Protein AF-A0A831WSS2-F1 (afdb_monomer_lite)

Foldseek 3Di:
DDKDWLVPDDPVRLVLQVVVLVVDPPDDPCSRSVNVVVCCVPVVWTKMWDFDDDPNHTPDIDIDTDDDD

Radius of gyration: 11.77 Å; chains: 1; bounding box: 26×22×28 Å

pLDDT: mean 91.97, std 6.65, range [57.62, 97.44]

Sequence (69 aa):
MILKKLDNLTFEEIEKIEELMNYCEYSTPFHEIKWLKIIQEIFEEEILVILKYNNKHLAFFLPIIAENE

Structure (mmCIF, N/CA/C/O backbone):
data_AF-A0A831WSS2-F1
#
_entry.id   AF-A0A831WSS2-F1
#
loop_
_atom_site.group_PDB
_atom_site.id
_atom_site.type_symbol
_atom_site.label_atom_id
_atom_site.label_alt_id
_atom_site.label_comp_id
_atom_site.label_asym_id
_atom_site.label_entity_id
_atom_site.label_seq_id
_atom_site.pdbx_PDB_ins_code
_atom_site.Cartn_x
_atom_site.Cartn_y
_atom_site.Cartn_z
_atom_site.occupancy
_atom_site.B_iso_or_equiv
_atom_site.auth_seq_id
_at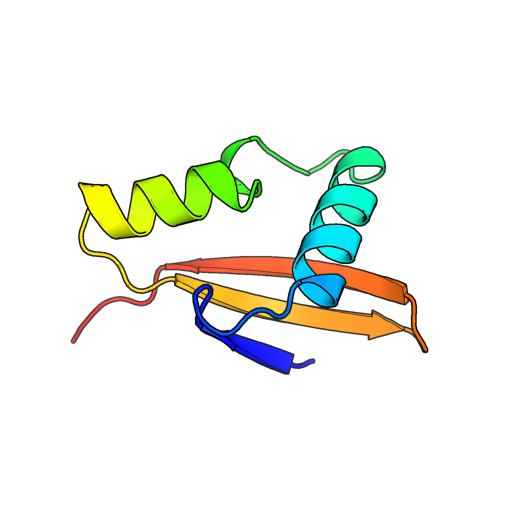om_site.auth_comp_id
_atom_site.auth_asym_id
_atom_site.auth_atom_id
_atom_site.pdbx_PDB_model_num
ATOM 1 N N . MET A 1 1 ? 1.561 -12.780 -6.696 1.00 88.88 1 MET A N 1
ATOM 2 C CA . MET A 1 1 ? 0.832 -11.781 -5.887 1.00 88.88 1 MET A CA 1
ATOM 3 C C . MET A 1 1 ? 1.279 -11.948 -4.456 1.00 88.88 1 MET A C 1
ATOM 5 O O . MET A 1 1 ? 1.515 -13.079 -4.052 1.00 88.88 1 MET A O 1
ATOM 9 N N . ILE A 1 2 ? 1.446 -10.845 -3.743 1.00 95.56 2 ILE A N 1
ATOM 10 C CA . ILE A 1 2 ? 1.912 -10.799 -2.360 1.00 95.56 2 ILE A CA 1
ATOM 11 C C . ILE A 1 2 ? 0.838 -10.058 -1.565 1.00 95.56 2 ILE A C 1
ATOM 13 O O . ILE A 1 2 ? 0.402 -8.996 -2.001 1.00 95.56 2 ILE A O 1
ATOM 17 N N . LEU A 1 3 ? 0.408 -10.628 -0.441 1.00 96.56 3 LEU A N 1
ATOM 18 C CA . LEU A 1 3 ? -0.494 -9.989 0.514 1.00 96.56 3 LEU A CA 1
ATOM 19 C C . LEU A 1 3 ? 0.326 -9.556 1.731 1.00 96.56 3 LEU A C 1
ATOM 21 O O . LEU A 1 3 ? 1.096 -10.359 2.262 1.00 96.56 3 LEU A O 1
ATOM 25 N N . LYS A 1 4 ? 0.178 -8.303 2.157 1.00 96.81 4 LYS A N 1
ATOM 26 C CA . LYS A 1 4 ? 0.860 -7.741 3.331 1.00 96.81 4 LYS A CA 1
ATOM 27 C C . LYS A 1 4 ? -0.097 -6.881 4.142 1.00 96.81 4 LYS A C 1
ATOM 29 O O . LYS A 1 4 ? -1.029 -6.323 3.579 1.00 96.81 4 LYS A O 1
ATOM 34 N N . LYS A 1 5 ? 0.169 -6.729 5.441 1.00 96.88 5 LYS A N 1
ATOM 35 C CA . LYS A 1 5 ? -0.386 -5.605 6.208 1.00 96.88 5 LYS A CA 1
ATOM 36 C C . LYS A 1 5 ? 0.254 -4.311 5.717 1.00 96.88 5 LYS A C 1
ATOM 38 O O . LYS A 1 5 ? 1.443 -4.325 5.386 1.00 96.88 5 LYS A O 1
ATOM 43 N N . LEU A 1 6 ? -0.504 -3.220 5.693 1.00 96.88 6 LEU A N 1
ATOM 44 C CA . LEU A 1 6 ? -0.006 -1.905 5.287 1.00 96.88 6 LEU A CA 1
ATOM 45 C C . LEU A 1 6 ? 1.236 -1.493 6.095 1.00 96.88 6 LEU A C 1
ATOM 47 O O . LEU A 1 6 ? 2.226 -1.044 5.520 1.00 96.88 6 LEU A O 1
ATOM 51 N N . ASP A 1 7 ? 1.225 -1.765 7.401 1.00 95.94 7 ASP A N 1
ATOM 52 C CA . ASP A 1 7 ? 2.333 -1.477 8.324 1.00 95.94 7 ASP A CA 1
ATOM 53 C C . ASP A 1 7 ? 3.608 -2.292 8.058 1.00 95.94 7 ASP A C 1
ATOM 55 O O . ASP A 1 7 ? 4.691 -1.925 8.508 1.00 95.94 7 ASP A O 1
ATOM 59 N N . ASN A 1 8 ? 3.500 -3.380 7.292 1.00 97.44 8 ASN A N 1
ATOM 60 C CA . ASN A 1 8 ? 4.619 -4.258 6.951 1.00 97.44 8 ASN A CA 1
ATOM 61 C C . ASN A 1 8 ? 5.232 -3.944 5.575 1.00 97.44 8 ASN A C 1
ATOM 63 O O . ASN A 1 8 ? 6.055 -4.725 5.080 1.00 97.44 8 ASN A O 1
ATOM 67 N N . LEU A 1 9 ? 4.825 -2.849 4.926 1.00 97.25 9 LEU A N 1
ATOM 68 C CA . LEU A 1 9 ? 5.462 -2.397 3.693 1.00 97.25 9 LEU A CA 1
ATOM 69 C C . LEU A 1 9 ? 6.870 -1.873 3.967 1.00 97.25 9 LEU A C 1
ATOM 71 O O . LEU A 1 9 ? 7.103 -1.102 4.899 1.00 97.25 9 LEU A O 1
ATOM 75 N N . THR A 1 10 ? 7.819 -2.265 3.121 1.00 96.81 10 THR A N 1
ATOM 76 C CA . THR A 1 10 ? 9.159 -1.677 3.158 1.00 96.81 10 THR A CA 1
ATOM 77 C C . THR A 1 10 ? 9.157 -0.289 2.520 1.00 96.81 10 THR A C 1
ATOM 79 O O . THR A 1 10 ? 8.270 0.060 1.741 1.00 96.81 10 THR A O 1
ATOM 82 N N . PHE A 1 11 ? 10.197 0.497 2.803 1.00 96.38 11 PHE A N 1
ATOM 83 C CA . PHE A 1 11 ? 10.391 1.800 2.166 1.00 96.38 11 PHE A CA 1
ATOM 84 C C . PHE A 1 11 ? 10.421 1.702 0.627 1.00 96.38 11 PHE A C 1
ATOM 86 O O . PHE A 1 11 ? 9.721 2.450 -0.044 1.00 96.38 11 PHE A O 1
ATOM 93 N N . GLU A 1 12 ? 11.133 0.713 0.073 1.00 95.62 12 GLU A N 1
ATOM 94 C CA . GLU A 1 12 ? 11.184 0.471 -1.380 1.00 95.62 12 GLU A CA 1
ATOM 95 C C . GLU A 1 12 ? 9.798 0.141 -1.966 1.00 95.62 12 GLU A C 1
ATOM 97 O O . GLU A 1 12 ? 9.483 0.505 -3.098 1.00 95.62 12 GLU A O 1
ATOM 102 N N . GLU A 1 13 ? 8.952 -0.573 -1.221 1.00 95.94 13 GLU A N 1
ATOM 103 C CA . GLU A 1 13 ? 7.595 -0.885 -1.675 1.00 95.94 13 GLU A CA 1
ATOM 104 C C . GLU A 1 13 ? 6.706 0.356 -1.693 1.00 95.94 13 GLU A C 1
ATOM 106 O O . GLU A 1 13 ? 5.944 0.526 -2.643 1.00 95.94 13 GLU A O 1
ATOM 111 N N . ILE A 1 14 ? 6.839 1.231 -0.692 1.00 96.19 14 ILE A N 1
ATOM 112 C CA . ILE A 1 14 ? 6.127 2.513 -0.630 1.00 96.19 14 ILE A CA 1
ATOM 113 C C . ILE A 1 14 ? 6.508 3.388 -1.829 1.00 96.19 14 ILE A C 1
ATOM 115 O O . ILE A 1 14 ? 5.613 3.838 -2.540 1.00 96.19 14 ILE A O 1
ATOM 119 N N . GLU A 1 15 ? 7.803 3.545 -2.120 1.00 95.38 15 GLU A N 1
ATOM 120 C CA . GLU A 1 15 ? 8.267 4.329 -3.277 1.00 95.38 15 GLU A CA 1
ATOM 121 C C . GLU A 1 15 ? 7.687 3.802 -4.600 1.00 95.38 15 GLU A C 1
ATOM 123 O O . GLU A 1 15 ? 7.216 4.575 -5.432 1.00 95.38 15 GLU A O 1
ATOM 128 N N . LYS A 1 16 ? 7.646 2.476 -4.788 1.00 94.69 16 LYS A N 1
ATOM 129 C CA . LYS A 1 16 ? 7.063 1.865 -5.996 1.00 94.69 16 LYS A CA 1
ATOM 130 C C . LYS A 1 16 ? 5.551 2.052 -6.099 1.00 94.69 16 LYS A C 1
ATOM 132 O O . LYS A 1 16 ? 5.029 2.110 -7.211 1.00 94.69 16 LYS A O 1
ATOM 137 N N . ILE A 1 17 ? 4.837 2.096 -4.974 1.00 95.00 17 ILE A N 1
ATOM 138 C CA . ILE A 1 17 ? 3.395 2.384 -4.952 1.00 95.00 17 ILE A CA 1
ATOM 139 C C . ILE A 1 17 ? 3.160 3.839 -5.357 1.00 95.00 17 ILE A C 1
ATOM 141 O O . ILE A 1 17 ? 2.327 4.093 -6.224 1.00 95.00 17 ILE A O 1
ATOM 145 N N . GLU A 1 18 ? 3.922 4.776 -4.792 1.00 92.62 18 GLU A N 1
ATOM 146 C CA . GLU A 1 18 ? 3.854 6.197 -5.151 1.00 92.62 18 GLU A CA 1
ATOM 147 C C . GLU A 1 1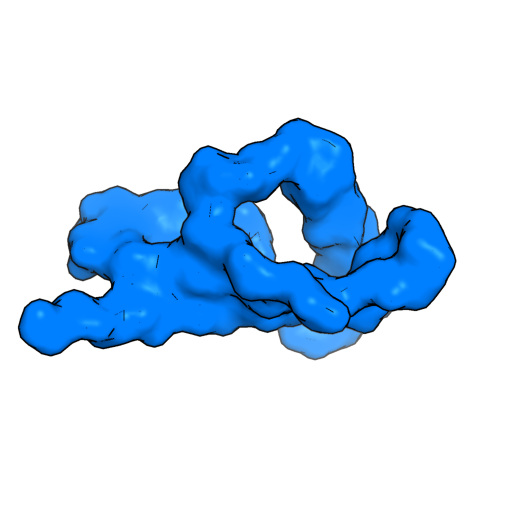8 ? 4.177 6.430 -6.631 1.00 92.62 18 GLU A C 1
ATOM 149 O O . GLU A 1 18 ? 3.452 7.151 -7.316 1.00 92.62 18 GLU A O 1
ATOM 154 N N . GLU A 1 19 ? 5.196 5.749 -7.160 1.00 92.50 19 GLU A N 1
ATOM 155 C CA . GLU A 1 19 ? 5.501 5.755 -8.591 1.00 92.50 19 GLU A CA 1
ATOM 156 C C . GLU A 1 19 ? 4.323 5.222 -9.420 1.00 92.50 19 GLU A C 1
ATOM 158 O O . GLU A 1 19 ? 3.895 5.883 -10.364 1.00 92.50 19 GLU A O 1
ATOM 163 N N . LEU A 1 20 ? 3.765 4.059 -9.062 1.00 92.50 20 LEU A N 1
ATOM 164 C CA . LEU A 1 20 ? 2.642 3.451 -9.781 1.00 92.50 20 LEU A CA 1
ATOM 165 C C . LEU A 1 20 ? 1.411 4.370 -9.818 1.00 92.50 20 LEU A C 1
ATOM 167 O O . LEU A 1 20 ? 0.749 4.454 -10.854 1.00 92.50 20 LEU A O 1
ATOM 171 N N . MET A 1 21 ? 1.105 5.068 -8.721 1.00 90.62 21 MET A N 1
ATOM 172 C CA . MET A 1 21 ? -0.031 5.995 -8.661 1.00 90.62 21 MET A CA 1
ATOM 173 C C . MET A 1 21 ? 0.103 7.147 -9.661 1.00 90.62 21 MET A C 1
ATOM 175 O O . MET A 1 21 ? -0.882 7.488 -10.308 1.00 90.62 21 MET A O 1
ATOM 179 N N . ASN A 1 22 ? 1.313 7.680 -9.869 1.00 86.94 22 ASN A N 1
ATOM 180 C CA . ASN A 1 22 ? 1.543 8.782 -10.814 1.00 86.94 22 ASN A CA 1
ATOM 181 C C . ASN A 1 22 ? 1.186 8.432 -12.269 1.00 86.94 22 ASN A C 1
ATOM 183 O O . ASN A 1 22 ? 0.931 9.331 -13.069 1.00 86.94 22 ASN A O 1
ATOM 187 N N . TYR A 1 23 ? 1.167 7.143 -12.620 1.00 86.62 23 TYR A N 1
ATOM 188 C CA . TYR A 1 23 ? 0.863 6.667 -13.973 1.00 86.62 23 TYR A CA 1
ATOM 189 C C . TYR A 1 23 ? -0.483 5.937 -14.076 1.00 86.62 23 TYR A C 1
ATOM 191 O O . TYR A 1 23 ? -0.887 5.542 -15.170 1.00 86.62 23 TYR A O 1
ATOM 199 N N . CYS A 1 24 ? -1.181 5.726 -12.957 1.00 86.25 24 CYS A N 1
ATOM 200 C CA . CYS A 1 24 ? -2.439 4.991 -12.924 1.00 86.25 24 CYS A CA 1
ATOM 201 C C . CYS A 1 24 ? -3.630 5.956 -12.982 1.00 86.25 24 CYS A C 1
ATOM 203 O O . CYS A 1 24 ? -3.969 6.588 -11.982 1.00 86.25 24 CYS A O 1
ATOM 205 N N . GLU A 1 25 ? -4.316 6.015 -14.127 1.00 85.06 25 GLU A N 1
ATOM 206 C CA . GLU A 1 25 ? -5.500 6.874 -14.333 1.00 85.06 25 GLU A CA 1
ATOM 207 C C . GLU A 1 25 ? -6.654 6.571 -13.361 1.00 85.06 25 GLU A C 1
ATOM 209 O O . GLU A 1 25 ? -7.475 7.439 -13.080 1.00 85.06 25 GLU A O 1
ATOM 214 N N . TYR A 1 26 ? -6.713 5.343 -12.839 1.00 84.12 26 TYR A N 1
ATOM 215 C CA . TYR A 1 26 ? -7.743 4.888 -11.899 1.00 84.12 26 TYR A CA 1
ATOM 216 C C . TYR A 1 26 ? -7.324 5.010 -10.432 1.00 84.12 26 TYR A C 1
ATOM 218 O O . TYR A 1 26 ? -8.070 4.589 -9.545 1.00 84.12 26 TYR A O 1
ATOM 226 N N . SER A 1 27 ? -6.132 5.547 -10.156 1.00 85.81 27 SER A N 1
ATOM 227 C CA . SER A 1 27 ? -5.739 5.837 -8.783 1.00 85.81 27 SER A CA 1
ATOM 228 C C . SER A 1 27 ? -6.638 6.930 -8.205 1.00 85.81 27 SER A C 1
ATOM 230 O O . SER A 1 27 ? -7.061 7.868 -8.879 1.00 85.81 27 SER A O 1
ATOM 232 N N . THR A 1 28 ? -6.966 6.781 -6.929 1.00 87.31 28 THR A N 1
ATOM 233 C CA . THR A 1 28 ? -7.712 7.782 -6.165 1.00 87.31 28 THR A CA 1
ATOM 234 C C . THR A 1 28 ? -6.866 8.213 -4.973 1.00 87.31 28 THR A C 1
ATOM 236 O O . THR A 1 28 ? -5.994 7.446 -4.563 1.00 87.31 28 THR A O 1
ATOM 239 N N . PRO A 1 29 ? -7.139 9.373 -4.350 1.00 85.88 29 PRO A N 1
ATOM 240 C CA . PRO A 1 29 ? -6.418 9.795 -3.148 1.00 85.88 29 PRO A CA 1
ATOM 241 C C . PRO A 1 29 ? -6.431 8.740 -2.030 1.00 85.88 29 PRO A C 1
ATOM 243 O O . PRO A 1 29 ? -5.466 8.607 -1.290 1.00 85.88 29 PRO A O 1
ATOM 246 N N . PHE A 1 30 ? -7.478 7.910 -1.952 1.00 86.44 30 PHE A N 1
ATOM 247 C CA . PHE A 1 30 ? -7.573 6.813 -0.981 1.00 86.44 30 PHE A CA 1
ATOM 248 C C . PHE A 1 30 ? -6.588 5.661 -1.222 1.00 86.44 30 PHE A C 1
ATOM 250 O O . PHE A 1 30 ? -6.468 4.791 -0.370 1.00 86.44 30 PHE A O 1
ATOM 257 N N . HIS A 1 31 ? -5.878 5.638 -2.350 1.00 91.12 31 HIS A N 1
ATOM 258 C CA . HIS A 1 31 ? -4.785 4.697 -2.590 1.00 91.12 31 HIS A CA 1
ATOM 259 C C . HIS A 1 31 ? -3.447 5.203 -2.035 1.00 91.12 31 HIS A C 1
ATOM 261 O O . HIS A 1 31 ? -2.515 4.412 -1.894 1.00 91.12 31 HIS A O 1
ATOM 267 N N . GLU A 1 32 ? -3.327 6.492 -1.700 1.00 93.25 32 GLU A N 1
ATOM 268 C CA . GLU A 1 32 ? -2.090 7.020 -1.135 1.00 93.25 32 GLU A CA 1
ATOM 269 C C . GLU A 1 32 ? -1.815 6.384 0.230 1.00 93.25 32 GLU A C 1
ATOM 271 O O . GLU A 1 32 ? -2.679 6.354 1.109 1.00 93.25 32 GLU A O 1
ATOM 276 N N . ILE A 1 33 ? -0.570 5.955 0.453 1.00 95.12 33 ILE A N 1
ATOM 277 C CA . ILE A 1 33 ? -0.142 5.347 1.723 1.00 95.12 33 ILE A CA 1
ATOM 278 C C . ILE A 1 33 ? -0.457 6.257 2.915 1.00 95.12 33 ILE A C 1
ATOM 280 O O . ILE A 1 33 ? -0.863 5.779 3.973 1.00 95.12 33 ILE A O 1
ATOM 284 N N . LYS A 1 34 ? -0.325 7.578 2.740 1.00 94.31 34 LYS A N 1
ATOM 285 C CA . LYS A 1 34 ? -0.698 8.566 3.756 1.00 94.31 34 LYS A CA 1
ATOM 286 C C . LYS A 1 34 ? -2.178 8.468 4.138 1.00 94.31 34 LYS A C 1
ATOM 288 O O . LYS A 1 34 ? -2.488 8.453 5.325 1.00 94.31 34 LYS A O 1
ATOM 293 N N . TRP A 1 35 ? -3.076 8.410 3.158 1.00 95.00 35 TRP A N 1
ATOM 294 C CA . TRP A 1 35 ? -4.515 8.311 3.406 1.00 95.00 35 TRP A CA 1
ATOM 295 C C . TRP A 1 35 ? -4.897 6.973 4.020 1.00 95.00 35 TRP A C 1
ATOM 297 O O . TRP A 1 35 ? -5.699 6.938 4.947 1.00 95.00 35 TRP A O 1
ATOM 307 N N . LEU A 1 36 ? -4.278 5.887 3.567 1.00 95.31 36 LEU A N 1
ATOM 308 C CA . LEU A 1 36 ? -4.516 4.566 4.133 1.00 95.31 36 LEU A CA 1
ATOM 309 C C . LEU A 1 36 ? -4.103 4.493 5.614 1.00 95.31 36 LEU A C 1
ATOM 311 O O . LEU A 1 36 ? -4.855 3.972 6.429 1.00 95.31 36 LEU A O 1
ATOM 315 N N . LYS A 1 37 ? -2.974 5.102 5.998 1.00 95.12 37 LYS A N 1
ATOM 316 C CA . LYS A 1 37 ? -2.576 5.211 7.414 1.00 95.12 37 LYS A CA 1
ATOM 317 C C . LYS A 1 37 ? -3.569 6.019 8.250 1.00 95.12 37 LYS A C 1
ATOM 319 O O . LYS A 1 37 ? -3.886 5.624 9.364 1.00 95.12 37 LYS A O 1
ATOM 324 N N . ILE A 1 38 ? -4.090 7.118 7.700 1.00 95.25 38 ILE A N 1
ATOM 325 C CA . ILE A 1 38 ? -5.145 7.907 8.355 1.00 95.25 38 ILE A CA 1
ATOM 326 C C . ILE A 1 38 ? -6.396 7.047 8.572 1.00 95.25 38 ILE A C 1
ATOM 328 O O . ILE A 1 38 ? -7.020 7.149 9.622 1.00 95.25 38 ILE A O 1
ATOM 332 N N . ILE A 1 39 ? -6.756 6.192 7.610 1.00 92.75 39 ILE A N 1
ATOM 333 C CA . ILE A 1 39 ? -7.901 5.289 7.754 1.00 92.75 39 ILE A CA 1
ATOM 334 C C . ILE A 1 39 ? -7.667 4.285 8.890 1.00 92.75 39 ILE A C 1
ATOM 336 O O . ILE A 1 39 ? -8.544 4.149 9.739 1.00 92.75 39 ILE A O 1
ATOM 340 N N . GLN A 1 40 ? -6.490 3.644 8.951 1.00 93.88 40 GLN A N 1
ATOM 341 C CA . GLN A 1 40 ? -6.150 2.735 10.056 1.00 93.88 40 GLN A CA 1
ATOM 342 C C . GLN A 1 40 ? -6.255 3.426 11.423 1.00 93.88 40 GLN A C 1
ATOM 344 O O . GLN A 1 40 ? -6.765 2.841 12.370 1.00 93.88 40 GLN A O 1
ATOM 349 N N . GLU A 1 41 ? -5.781 4.670 11.529 1.00 94.69 41 GLU A N 1
ATOM 350 C CA . GLU A 1 41 ? -5.757 5.407 12.797 1.00 94.69 41 GLU A CA 1
ATOM 351 C C . GLU A 1 41 ? -7.142 5.919 13.217 1.00 94.69 41 GLU A C 1
ATOM 353 O O . GLU A 1 41 ? -7.521 5.779 14.375 1.00 94.69 41 GLU A O 1
ATOM 358 N N . ILE A 1 42 ? -7.902 6.519 12.296 1.00 95.38 42 ILE A N 1
ATOM 359 C CA . ILE A 1 42 ? -9.188 7.159 12.618 1.00 95.38 42 ILE A CA 1
ATOM 360 C C . ILE A 1 42 ? -10.300 6.132 12.816 1.00 95.38 42 ILE A C 1
ATOM 362 O O . ILE A 1 42 ? -11.168 6.333 13.664 1.00 95.38 42 ILE A O 1
ATOM 366 N N . PHE A 1 43 ? -10.310 5.080 12.000 1.00 92.38 43 PHE A N 1
ATOM 367 C CA . PHE A 1 43 ? -11.391 4.096 11.987 1.00 92.38 43 PHE A CA 1
ATOM 368 C C . PHE A 1 43 ? -11.012 2.787 12.688 1.00 92.38 43 PHE A C 1
ATOM 370 O O . PHE A 1 43 ? -11.841 1.891 12.750 1.00 92.38 43 PHE A O 1
ATOM 377 N N . GLU A 1 44 ? -9.793 2.689 13.232 1.00 91.94 44 GLU A N 1
ATOM 378 C CA . GLU A 1 44 ? -9.280 1.485 13.907 1.00 91.94 44 GLU A CA 1
ATOM 379 C C . GLU A 1 44 ? -9.301 0.234 13.003 1.00 91.94 44 GLU A C 1
ATOM 381 O O . GLU A 1 44 ? -9.493 -0.894 13.456 1.00 91.94 44 GLU A O 1
ATOM 386 N N . GLU A 1 45 ? -9.083 0.441 11.702 1.00 92.56 45 GLU A N 1
ATOM 387 C CA . GLU A 1 45 ? -9.178 -0.598 10.675 1.00 92.56 45 GLU A CA 1
ATOM 388 C C . GLU A 1 45 ? -7.835 -1.291 10.407 1.00 92.56 45 GLU A C 1
ATOM 390 O O . GLU A 1 45 ? -6.773 -0.658 10.372 1.00 92.56 45 GLU A O 1
ATOM 395 N N . GLU A 1 46 ? -7.872 -2.592 10.107 1.00 94.81 46 GLU A N 1
ATOM 396 C CA . GLU A 1 46 ? -6.711 -3.294 9.557 1.00 94.81 46 GLU A CA 1
ATOM 397 C C . GLU A 1 46 ? -6.711 -3.188 8.028 1.00 94.81 46 GLU A C 1
ATOM 399 O O . GLU A 1 46 ? -7.622 -3.663 7.354 1.00 94.81 46 GLU A O 1
ATOM 404 N N . ILE A 1 47 ? -5.660 -2.597 7.450 1.00 95.94 47 ILE A N 1
ATOM 405 C CA . ILE A 1 47 ? -5.517 -2.525 5.993 1.00 95.94 47 ILE A CA 1
ATOM 406 C C . ILE A 1 47 ? -4.521 -3.573 5.513 1.00 95.94 47 ILE A C 1
ATOM 408 O O . ILE A 1 47 ? -3.339 -3.575 5.871 1.00 95.94 47 ILE A O 1
ATOM 412 N N . LEU A 1 48 ? -5.002 -4.434 4.626 1.00 96.44 48 LEU A N 1
ATOM 413 C CA . LEU A 1 48 ? -4.197 -5.350 3.841 1.00 96.44 48 LEU A CA 1
ATOM 414 C C . LEU A 1 48 ? -3.950 -4.762 2.454 1.00 96.44 48 LEU A C 1
ATOM 416 O O . LEU A 1 48 ? -4.777 -4.051 1.896 1.00 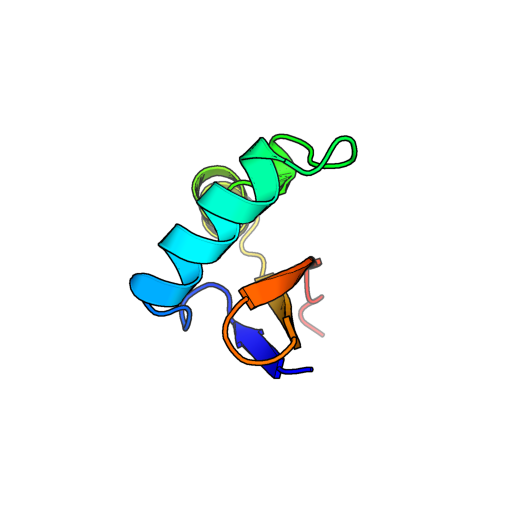96.44 48 LEU A O 1
ATOM 420 N N . VAL A 1 49 ? -2.808 -5.079 1.862 1.00 96.44 49 VAL A N 1
ATOM 421 C CA . VAL A 1 49 ? -2.441 -4.628 0.521 1.00 96.44 49 VAL A CA 1
ATOM 422 C C . VAL A 1 49 ? -2.033 -5.811 -0.341 1.00 96.44 49 VAL A C 1
ATOM 424 O O . VAL A 1 49 ? -1.223 -6.655 0.056 1.00 96.44 49 VAL A O 1
ATOM 427 N N . ILE A 1 50 ? -2.600 -5.869 -1.544 1.00 96.62 50 ILE A N 1
ATOM 428 C CA . ILE A 1 50 ? -2.222 -6.820 -2.584 1.00 96.62 50 ILE A CA 1
ATO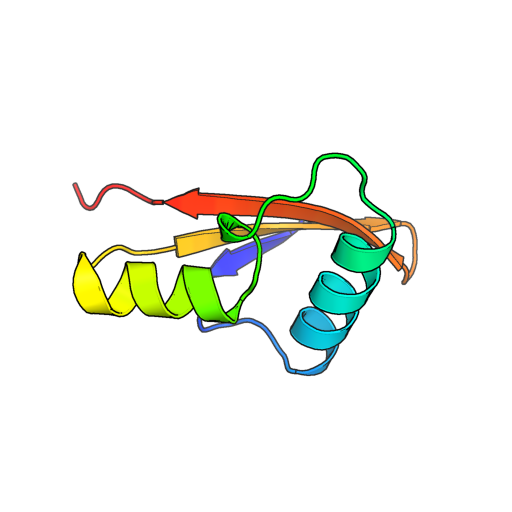M 429 C C . ILE A 1 50 ? -1.235 -6.143 -3.524 1.00 96.62 50 ILE A C 1
ATOM 431 O O . ILE A 1 50 ? -1.561 -5.162 -4.191 1.00 96.62 50 ILE A O 1
ATOM 435 N N . LEU A 1 51 ? -0.046 -6.729 -3.634 1.00 96.12 51 LEU A N 1
ATOM 436 C CA . LEU A 1 51 ? 1.005 -6.311 -4.553 1.00 96.12 51 LEU A CA 1
ATOM 437 C C . LEU A 1 51 ? 1.194 -7.361 -5.648 1.00 96.12 51 LEU A C 1
ATOM 439 O O . LEU A 1 51 ? 1.326 -8.566 -5.385 1.00 96.12 51 LEU A O 1
ATOM 443 N N . LYS A 1 52 ? 1.265 -6.922 -6.904 1.00 96.19 52 LYS A N 1
ATOM 444 C CA . LYS A 1 52 ? 1.703 -7.771 -8.019 1.00 96.19 52 LYS A CA 1
ATOM 445 C C . LYS A 1 52 ? 2.904 -7.137 -8.691 1.00 96.19 52 LYS A C 1
ATOM 447 O O . LYS A 1 52 ? 2.811 -6.037 -9.225 1.00 96.19 52 LYS A O 1
ATOM 452 N N . TYR A 1 53 ? 4.001 -7.880 -8.726 1.00 94.69 53 TYR A N 1
ATOM 453 C CA . TYR A 1 53 ? 5.195 -7.496 -9.462 1.00 94.69 53 TYR A CA 1
ATOM 454 C C . TYR A 1 53 ? 5.255 -8.234 -10.796 1.00 94.69 53 TYR A C 1
ATOM 456 O 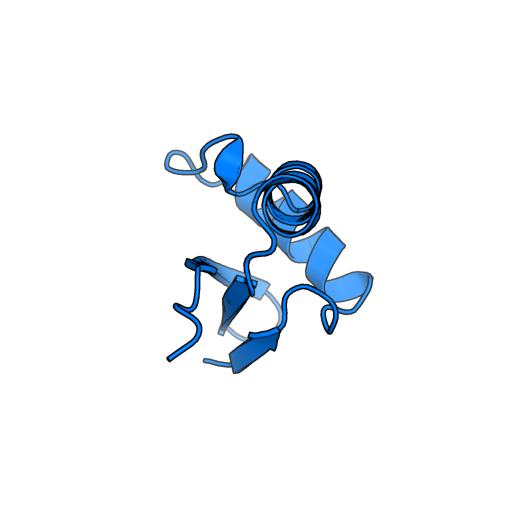O . TYR A 1 53 ? 5.011 -9.440 -10.852 1.00 94.69 53 TYR A O 1
A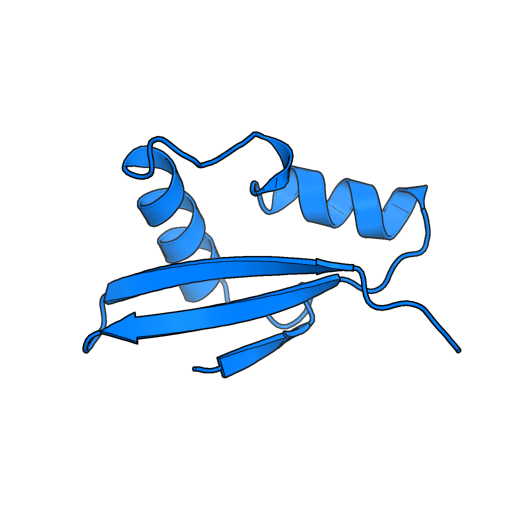TOM 464 N N . ASN A 1 54 ? 5.627 -7.510 -11.848 1.00 93.69 54 ASN A N 1
ATOM 465 C CA . ASN A 1 54 ? 6.090 -8.074 -13.107 1.00 93.69 54 ASN A CA 1
ATOM 466 C C . ASN A 1 54 ? 7.607 -7.854 -13.161 1.00 93.69 54 ASN A C 1
ATOM 468 O O . ASN A 1 54 ? 8.079 -6.727 -13.325 1.00 93.69 54 ASN A O 1
ATOM 472 N N . ASN A 1 55 ? 8.380 -8.926 -12.975 1.00 88.19 55 ASN A N 1
ATOM 473 C CA . ASN A 1 55 ? 9.818 -8.864 -12.700 1.00 88.19 55 ASN A CA 1
ATOM 474 C C . ASN A 1 55 ? 10.114 -8.030 -11.437 1.00 88.19 55 ASN A C 1
ATOM 476 O O . ASN A 1 55 ? 9.912 -8.514 -10.328 1.00 88.19 55 ASN A O 1
ATOM 480 N N . LYS A 1 56 ? 10.571 -6.780 -11.603 1.00 87.19 56 LYS A N 1
ATOM 481 C CA . LYS A 1 56 ? 10.885 -5.834 -10.516 1.00 87.19 56 LYS A CA 1
ATOM 482 C C . LYS A 1 56 ? 9.941 -4.629 -10.451 1.00 87.19 56 LYS A C 1
ATOM 484 O O . LYS A 1 56 ? 10.022 -3.861 -9.493 1.00 87.19 56 LYS A O 1
ATOM 489 N N . HIS A 1 57 ? 9.058 -4.481 -11.437 1.00 89.62 57 HIS A N 1
ATOM 490 C CA . HIS A 1 57 ? 8.107 -3.378 -11.514 1.00 89.62 57 HIS A CA 1
ATOM 491 C C . HIS A 1 57 ? 6.821 -3.753 -10.793 1.00 89.62 57 HIS A C 1
ATOM 493 O O . HIS A 1 57 ? 6.275 -4.838 -11.022 1.00 89.62 57 HIS A O 1
ATOM 499 N N . LEU A 1 58 ? 6.340 -2.866 -9.925 1.00 93.56 58 LEU A N 1
ATOM 500 C CA . LEU A 1 58 ? 5.024 -3.015 -9.324 1.00 93.56 58 LEU A CA 1
ATOM 501 C C . LEU A 1 58 ? 3.979 -2.732 -10.407 1.00 93.56 58 LEU A C 1
ATOM 503 O O . LEU A 1 58 ? 3.892 -1.627 -10.925 1.00 93.56 58 LEU A O 1
ATOM 507 N N . ALA A 1 59 ? 3.230 -3.759 -10.786 1.00 92.94 59 ALA A N 1
ATOM 508 C CA . ALA A 1 59 ? 2.239 -3.693 -11.855 1.00 92.94 59 ALA A CA 1
ATOM 509 C C . ALA A 1 59 ? 0.811 -3.511 -11.325 1.00 92.94 59 ALA A C 1
ATOM 511 O O . ALA A 1 59 ? -0.094 -3.205 -12.094 1.00 92.94 59 ALA A O 1
ATOM 512 N N . PHE A 1 60 ? 0.589 -3.773 -10.037 1.00 93.06 60 PHE A N 1
ATOM 513 C CA . PHE A 1 60 ? -0.722 -3.673 -9.409 1.00 93.06 60 PHE A CA 1
ATOM 514 C C . PHE A 1 60 ? -0.580 -3.466 -7.906 1.00 93.06 60 PHE A C 1
ATOM 516 O O . PHE A 1 60 ? 0.229 -4.142 -7.258 1.00 93.06 60 PHE A O 1
ATOM 523 N N . PHE A 1 61 ? -1.424 -2.585 -7.386 1.00 94.50 61 PHE A N 1
ATOM 524 C CA . PHE A 1 61 ? -1.588 -2.270 -5.978 1.00 94.50 61 PHE A CA 1
ATOM 525 C C . PHE A 1 61 ? -3.086 -2.179 -5.682 1.00 94.50 61 PHE A C 1
ATOM 527 O O . PHE A 1 61 ? -3.801 -1.464 -6.382 1.00 94.50 61 PHE A O 1
ATOM 534 N N . LEU A 1 62 ? -3.551 -2.907 -4.669 1.00 94.50 62 LEU A N 1
ATOM 535 C CA . LEU A 1 62 ? -4.927 -2.817 -4.185 1.00 94.50 62 LEU A CA 1
ATOM 536 C C . LEU A 1 62 ? -4.940 -2.859 -2.653 1.00 94.50 62 LEU A C 1
ATOM 538 O O . LEU A 1 62 ? -4.592 -3.903 -2.092 1.00 94.50 62 LEU A O 1
ATOM 542 N N . PRO A 1 63 ? -5.329 -1.765 -1.980 1.00 94.81 63 PRO A N 1
ATOM 543 C CA . PRO A 1 63 ? -5.615 -1.776 -0.555 1.00 94.81 63 PRO A CA 1
ATOM 544 C C . PRO A 1 63 ? -7.000 -2.379 -0.287 1.00 94.81 63 PRO A C 1
ATOM 546 O O . PRO A 1 63 ? -7.938 -2.191 -1.059 1.00 94.81 63 PRO A O 1
ATOM 549 N N . ILE A 1 64 ? -7.117 -3.117 0.811 1.00 94.44 64 ILE A N 1
ATOM 550 C CA . ILE A 1 64 ? -8.321 -3.811 1.268 1.00 94.44 64 ILE A CA 1
ATOM 551 C C . ILE A 1 64 ? -8.444 -3.553 2.766 1.00 94.44 64 ILE A C 1
ATOM 553 O O . ILE A 1 64 ? -7.502 -3.815 3.510 1.00 94.44 64 ILE A O 1
ATOM 557 N N . ILE A 1 65 ? -9.598 -3.058 3.202 1.00 93.12 65 ILE A N 1
ATOM 558 C CA . ILE A 1 65 ? -9.946 -2.988 4.623 1.00 93.12 65 ILE A CA 1
ATOM 559 C C . ILE A 1 65 ? -10.395 -4.390 5.039 1.00 93.12 65 ILE A C 1
ATOM 561 O O . ILE A 1 65 ? -11.314 -4.945 4.436 1.00 93.12 65 ILE A O 1
ATOM 565 N N . ALA A 1 66 ? -9.688 -4.994 5.988 1.00 88.94 66 ALA A N 1
ATOM 566 C CA . ALA A 1 66 ? -10.047 -6.279 6.560 1.00 88.94 66 ALA A CA 1
ATOM 567 C C . ALA A 1 66 ? -11.000 -6.046 7.735 1.00 88.94 66 ALA A C 1
ATOM 569 O O . ALA A 1 66 ? -10.644 -5.356 8.685 1.00 88.94 66 ALA A O 1
ATOM 570 N N . GLU A 1 67 ? -12.197 -6.629 7.671 1.00 79.56 67 GLU A N 1
ATOM 571 C CA . GLU A 1 67 ? -13.117 -6.630 8.808 1.00 79.56 67 GLU A CA 1
ATOM 572 C C . GLU A 1 67 ? -12.519 -7.477 9.940 1.00 79.56 67 GLU A C 1
ATOM 574 O O . GLU A 1 67 ? -12.092 -8.616 9.726 1.00 79.56 67 GLU A O 1
ATOM 579 N N . ASN A 1 68 ? -12.483 -6.913 11.147 1.00 64.00 68 ASN A N 1
ATOM 580 C CA . ASN A 1 68 ? -12.177 -7.667 12.355 1.00 64.00 68 ASN A CA 1
ATOM 581 C C . ASN A 1 68 ? -13.430 -8.475 12.743 1.00 64.00 68 ASN A C 1
ATOM 583 O O . ASN A 1 68 ? -14.388 -7.896 13.254 1.00 64.00 68 ASN A O 1
ATOM 587 N N . GLU A 1 69 ? -13.437 -9.786 12.472 1.00 57.62 69 GLU A N 1
ATOM 588 C CA . GLU A 1 69 ? -14.417 -10.730 13.051 1.00 57.62 69 GLU A CA 1
ATOM 589 C C . GLU A 1 69 ? -14.174 -10.973 14.551 1.00 57.62 69 GLU A C 1
ATOM 591 O O . GLU A 1 69 ? -12.995 -11.120 14.959 1.00 57.62 69 GLU A O 1
#

Secondary structure (DSSP, 8-state):
-EEEEGGG--HHHHHHHHHHHHH-TT--GGGSHHHHHHHHHHH-PEEEEEEEEETTEEEEEEEEEEP--